Protein AF-A0A7C3TQU2-F1 (afdb_monomer_lite)

Foldseek 3Di:
DDDDVVVVVVVVVLVVLVVVLVVLVVVLVVLLVCLVVCLVVLVVVQDADVPPRARPSLVVLVVSLVVSVVSLVVSLVSVVVVLVVVLVVCCVVCVPDDPVVSVVVSVLVVLVSVLVSLVSNLSSVLSNLCSDPPRNVVSNVVSVVVNVVVVVVSVVVVVVVVVVVVVVVVVVVVVVVVVVVVD

Radius of gyration: 23.65 Å; chains: 1; bounding box: 69×32×68 Å

Secondary structure (DSSP, 8-state):
---SHHHHHHHHHHHHHHHHHHHHHHHHHHHHHHHHHHHHHHHHT--EETTTTEEHHHHHHHHHHHHHHHHHHHHHHHHHHHHHHHHHHHHHHTTT--HHHHHHHHHHHHHHHHHHHHHHHHHHHHHHHHTSTTHHHHHHHHHHHHHHHHHHHHHHHHHHHHHHHHHHHHHHHHHHHHHHH--

Structure (mmCIF, N/CA/C/O backbone):
data_AF-A0A7C3TQU2-F1
#
_entry.id   AF-A0A7C3TQU2-F1
#
loop_
_atom_site.group_PDB
_atom_site.id
_atom_site.type_symbol
_atom_site.label_atom_id
_atom_site.label_alt_id
_atom_site.label_comp_id
_atom_site.label_asym_id
_atom_site.label_entity_id
_atom_site.label_seq_id
_atom_site.pdbx_PDB_ins_code
_atom_site.Cartn_x
_atom_site.Cartn_y
_atom_site.Cartn_z
_atom_site.occupancy
_atom_site.B_iso_or_equiv
_atom_site.auth_seq_id
_atom_site.auth_comp_id
_atom_site.auth_asym_id
_atom_site.auth_atom_id
_atom_site.pdbx_PDB_model_num
ATOM 1 N N . MET A 1 1 ? 3.235 17.385 42.463 1.00 46.16 1 MET A N 1
ATOM 2 C CA . MET A 1 1 ? 2.802 17.946 41.165 1.00 46.16 1 MET A CA 1
ATOM 3 C C . MET A 1 1 ? 3.899 17.758 40.115 1.00 46.16 1 MET A C 1
ATOM 5 O O . MET A 1 1 ? 4.810 18.573 40.067 1.00 46.16 1 MET A O 1
ATOM 9 N N . PRO A 1 2 ? 3.852 16.683 39.309 1.00 46.00 2 PRO A N 1
ATOM 10 C CA . PRO A 1 2 ? 4.492 16.693 37.991 1.00 46.00 2 PRO A CA 1
ATOM 11 C C . PRO A 1 2 ? 3.591 15.996 36.950 1.00 46.00 2 PRO A C 1
ATOM 13 O O . PRO A 1 2 ? 3.518 14.774 36.935 1.00 46.00 2 PRO A O 1
ATOM 16 N N . SER A 1 3 ? 2.851 16.725 36.103 1.00 53.72 3 SER A N 1
ATOM 17 C CA . SER A 1 3 ? 2.069 16.047 35.040 1.00 53.72 3 SER A CA 1
ATOM 18 C C . SER A 1 3 ? 1.698 16.883 33.806 1.00 53.72 3 SER A C 1
ATOM 20 O O . SER A 1 3 ? 0.810 16.481 33.064 1.00 53.72 3 SER A O 1
ATOM 22 N N . GLN A 1 4 ? 2.330 18.035 33.549 1.00 53.38 4 GLN A N 1
ATOM 23 C CA . GLN A 1 4 ? 2.078 18.786 32.298 1.00 53.38 4 GLN A CA 1
ATOM 24 C C . GLN A 1 4 ? 3.231 18.728 31.283 1.00 53.38 4 GLN A C 1
ATOM 26 O O . GLN A 1 4 ? 3.002 18.930 30.090 1.00 53.38 4 GLN A O 1
ATOM 31 N N . GLY A 1 5 ? 4.460 18.435 31.723 1.00 53.12 5 GLY A N 1
ATOM 32 C CA . GLY A 1 5 ? 5.635 18.371 30.842 1.00 53.12 5 GLY A CA 1
ATOM 33 C C . GLY A 1 5 ? 5.699 17.098 29.990 1.00 53.12 5 GLY A C 1
ATOM 34 O O . GLY A 1 5 ? 5.965 17.173 28.791 1.00 53.12 5 GLY A O 1
ATOM 35 N N . ASP A 1 6 ? 5.388 15.941 30.582 1.00 58.19 6 ASP A N 1
ATOM 36 C CA . ASP A 1 6 ? 5.505 14.641 29.905 1.00 58.19 6 ASP A CA 1
ATOM 37 C C . ASP A 1 6 ? 4.431 14.406 28.829 1.00 58.19 6 ASP A C 1
ATOM 39 O O . ASP A 1 6 ? 4.728 13.829 27.780 1.00 58.19 6 ASP A O 1
ATOM 43 N N . ASP A 1 7 ? 3.211 14.925 29.013 1.00 58.47 7 ASP A N 1
ATOM 44 C CA . ASP A 1 7 ? 2.122 14.776 28.032 1.00 58.47 7 ASP A CA 1
ATOM 45 C C . ASP A 1 7 ? 2.307 15.648 26.779 1.00 58.47 7 ASP A C 1
ATOM 47 O O . ASP A 1 7 ? 1.983 15.246 25.653 1.00 58.47 7 ASP A O 1
ATOM 51 N N . LYS A 1 8 ? 2.905 16.837 26.921 1.00 59.34 8 LYS A N 1
ATOM 52 C CA . LYS A 1 8 ? 3.280 17.656 25.756 1.00 59.34 8 LYS A CA 1
ATOM 53 C C . LYS A 1 8 ? 4.426 17.019 24.969 1.00 59.34 8 LYS A C 1
ATOM 55 O O . LYS A 1 8 ? 4.420 17.045 23.739 1.00 59.34 8 LYS A O 1
ATOM 60 N N . LEU A 1 9 ? 5.387 16.397 25.654 1.00 61.38 9 LEU A N 1
ATOM 61 C CA . LEU A 1 9 ? 6.515 15.730 25.006 1.00 61.38 9 LEU A CA 1
ATOM 62 C C . LEU A 1 9 ? 6.088 14.436 24.286 1.00 61.38 9 LEU A C 1
ATOM 64 O O . LEU A 1 9 ? 6.595 14.134 23.202 1.00 61.38 9 LEU A O 1
ATOM 68 N N . SER A 1 10 ? 5.139 13.684 24.853 1.00 62.59 10 SER A N 1
ATOM 69 C CA . SER A 1 10 ? 4.591 12.461 24.251 1.00 62.59 10 SER A CA 1
ATOM 70 C C . SER A 1 10 ? 3.759 12.764 22.996 1.00 62.59 10 SER A C 1
ATOM 72 O O . SER A 1 10 ? 3.958 12.126 21.959 1.00 62.59 10 SER A O 1
ATOM 74 N N . SER A 1 11 ? 2.909 13.794 23.042 1.00 68.12 11 SER A N 1
ATOM 75 C CA . SER A 1 11 ? 2.091 14.236 21.906 1.00 68.12 11 SER A CA 1
ATOM 76 C C . SER A 1 11 ? 2.919 14.852 20.771 1.00 68.12 11 SER A C 1
ATOM 78 O O . SER A 1 11 ? 2.628 14.592 19.602 1.00 68.12 11 SER A O 1
ATOM 80 N N . LEU A 1 12 ? 4.002 15.581 21.073 1.00 70.88 12 LEU A N 1
ATOM 81 C CA . LEU A 1 12 ? 4.965 16.063 20.069 1.00 70.88 12 LEU A CA 1
ATOM 82 C C . LEU A 1 12 ? 5.697 14.911 19.370 1.00 70.88 12 LEU A C 1
ATOM 84 O O . LEU A 1 12 ? 5.781 14.891 18.141 1.00 70.88 12 LEU A O 1
ATOM 88 N N . LYS A 1 13 ? 6.181 13.918 20.129 1.00 72.38 13 LYS A N 1
ATOM 89 C CA . LYS A 1 13 ? 6.806 12.707 19.566 1.00 72.38 13 LYS A CA 1
ATOM 90 C C . LYS A 1 13 ? 5.829 11.930 18.681 1.00 72.38 13 LYS A C 1
ATOM 92 O O . LYS A 1 13 ? 6.227 11.438 17.625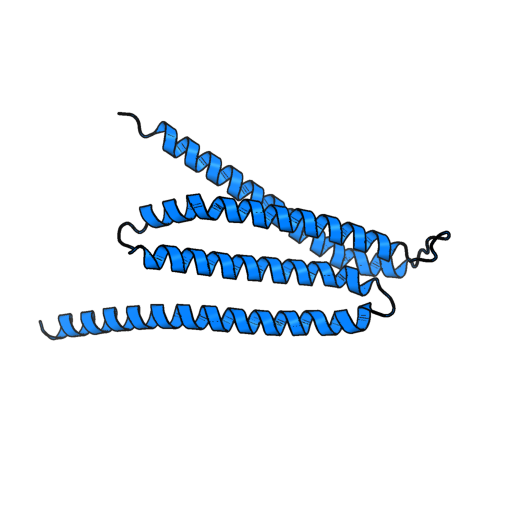 1.00 72.38 13 LYS A O 1
ATOM 97 N N . LEU A 1 14 ? 4.559 11.851 19.085 1.00 70.69 14 LEU A N 1
ATOM 98 C CA . LEU A 1 14 ? 3.503 11.205 18.309 1.00 70.69 14 LEU A CA 1
ATOM 99 C C . LEU A 1 14 ? 3.228 11.959 17.001 1.00 70.69 14 LEU A C 1
ATOM 101 O O . LEU A 1 14 ? 3.258 11.349 15.936 1.00 70.69 14 LEU A O 1
ATOM 105 N N . ARG A 1 15 ? 3.037 13.285 17.065 1.00 74.69 15 ARG A N 1
ATOM 106 C CA . ARG A 1 15 ? 2.818 14.138 15.885 1.00 74.69 15 ARG A CA 1
ATOM 107 C C . ARG A 1 15 ? 3.968 14.036 14.896 1.00 74.69 15 ARG A C 1
ATOM 109 O O . ARG A 1 15 ? 3.727 13.752 13.732 1.00 74.69 15 ARG A O 1
ATOM 116 N N . LEU A 1 16 ? 5.211 14.173 15.356 1.00 78.06 16 LEU A N 1
ATOM 117 C CA . LEU A 1 16 ? 6.390 14.052 14.493 1.00 78.06 16 LEU A CA 1
ATOM 118 C C . LEU A 1 16 ? 6.475 12.678 13.818 1.00 78.06 16 LEU A C 1
ATOM 120 O O . LEU A 1 16 ? 6.883 12.585 12.660 1.00 78.06 16 LEU A O 1
ATOM 124 N N . ARG A 1 17 ? 6.078 11.607 14.516 1.00 75.94 17 ARG A N 1
ATOM 125 C CA . ARG A 1 17 ? 6.059 10.253 13.954 1.00 75.94 17 ARG A CA 1
ATOM 126 C C . ARG A 1 17 ? 4.937 10.084 12.924 1.00 75.94 17 ARG A C 1
ATOM 128 O O . ARG A 1 17 ? 5.210 9.554 11.852 1.00 75.94 17 ARG A O 1
ATOM 135 N N . ILE A 1 18 ? 3.732 10.586 13.200 1.00 75.56 18 ILE A N 1
ATOM 136 C CA . ILE A 1 18 ? 2.603 10.579 12.252 1.00 75.56 18 ILE A CA 1
ATOM 137 C C . ILE A 1 18 ? 2.950 11.392 11.004 1.00 75.56 18 ILE A C 1
ATOM 139 O O . ILE A 1 18 ? 2.837 10.876 9.897 1.00 75.56 18 ILE A O 1
ATOM 143 N N . THR A 1 19 ? 3.444 12.623 11.162 1.00 79.06 19 THR A N 1
ATOM 144 C CA . THR A 1 19 ? 3.858 13.475 10.039 1.00 79.06 19 THR A CA 1
ATOM 145 C C . THR A 1 19 ? 4.936 12.794 9.204 1.00 79.06 19 THR A C 1
ATOM 147 O O . THR A 1 19 ? 4.836 12.776 7.984 1.00 79.06 19 THR A O 1
ATOM 150 N N . ARG A 1 20 ? 5.929 12.157 9.838 1.00 82.62 20 ARG A N 1
ATOM 151 C CA . ARG A 1 20 ? 6.974 11.410 9.125 1.00 82.62 20 ARG A CA 1
ATOM 152 C C . ARG A 1 20 ? 6.409 10.254 8.298 1.00 82.62 20 ARG A C 1
ATOM 154 O O . ARG A 1 20 ? 6.873 10.045 7.181 1.00 82.62 20 ARG A O 1
ATOM 161 N N . ILE A 1 21 ? 5.447 9.502 8.832 1.00 81.56 21 ILE A N 1
ATOM 162 C CA . ILE A 1 21 ? 4.782 8.417 8.094 1.00 81.56 21 ILE A CA 1
ATOM 163 C C . ILE A 1 21 ? 3.975 8.991 6.934 1.00 81.56 21 ILE A C 1
ATOM 165 O O . ILE A 1 21 ? 4.110 8.505 5.816 1.00 81.56 21 ILE A O 1
ATOM 169 N N . LEU A 1 22 ? 3.217 10.062 7.174 1.00 82.00 22 LEU A N 1
ATOM 170 C CA . LEU A 1 22 ? 2.414 10.728 6.153 1.00 82.00 22 LEU A CA 1
ATOM 171 C C . LEU A 1 22 ? 3.286 11.231 4.995 1.00 82.00 22 LEU A C 1
ATOM 173 O O . LEU A 1 22 ? 2.978 10.968 3.839 1.00 82.00 22 LEU A O 1
ATOM 177 N N . SER A 1 23 ? 4.415 11.883 5.294 1.00 82.31 23 SER A N 1
ATOM 178 C CA . SER A 1 23 ? 5.369 12.337 4.277 1.00 82.31 23 SER A CA 1
ATOM 179 C C . SER A 1 23 ? 5.944 11.172 3.473 1.00 82.31 23 SER A C 1
ATOM 181 O O . SER A 1 23 ? 6.038 11.266 2.254 1.00 82.31 23 SER A O 1
ATOM 183 N N . LYS A 1 24 ? 6.302 10.056 4.123 1.00 85.06 24 LYS A N 1
ATOM 184 C CA . LYS A 1 24 ? 6.792 8.857 3.422 1.00 85.06 24 LYS A CA 1
ATOM 185 C C . LYS A 1 24 ? 5.723 8.240 2.528 1.00 85.06 24 LYS A C 1
ATOM 187 O O . LYS A 1 24 ? 6.040 7.820 1.422 1.00 85.06 24 LYS A O 1
ATOM 192 N N . LEU A 1 25 ? 4.477 8.205 2.994 1.00 83.75 25 LEU A N 1
ATOM 193 C CA . LEU A 1 25 ? 3.342 7.690 2.235 1.00 83.75 25 LEU A CA 1
ATOM 194 C C . LEU A 1 25 ? 3.060 8.581 1.020 1.00 83.75 25 LEU A C 1
ATOM 196 O O . LEU A 1 25 ? 2.894 8.071 -0.081 1.00 83.75 25 LEU A O 1
ATOM 200 N N . LEU A 1 26 ? 3.125 9.903 1.188 1.00 87.31 26 LEU A N 1
ATOM 201 C CA . LEU A 1 26 ? 2.996 10.860 0.091 1.00 87.31 26 LEU A CA 1
ATOM 202 C C . LEU A 1 26 ? 4.112 10.679 -0.946 1.00 87.31 26 LEU A C 1
ATOM 204 O O . LEU A 1 26 ? 3.820 10.593 -2.134 1.00 87.31 26 LEU A O 1
ATOM 208 N N . ILE A 1 27 ? 5.370 10.545 -0.510 1.00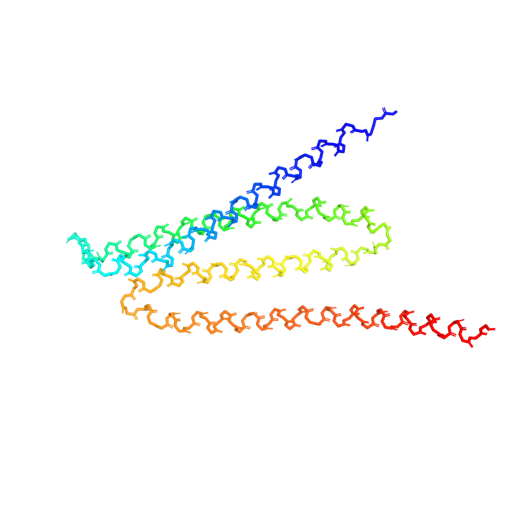 88.19 27 ILE A N 1
ATOM 209 C CA . ILE A 1 27 ? 6.505 10.257 -1.404 1.00 88.19 27 ILE A CA 1
ATOM 210 C C . ILE A 1 27 ? 6.285 8.940 -2.152 1.00 88.19 27 ILE A C 1
ATOM 212 O O . ILE A 1 27 ? 6.526 8.876 -3.353 1.00 88.19 27 ILE A O 1
ATOM 216 N N . LEU A 1 28 ? 5.812 7.900 -1.464 1.00 88.69 28 LEU A N 1
ATOM 217 C CA . LEU A 1 28 ? 5.552 6.597 -2.066 1.00 88.69 28 LEU A CA 1
ATOM 218 C C . LEU A 1 28 ? 4.461 6.672 -3.142 1.00 88.69 28 LEU A C 1
ATOM 220 O O . LEU A 1 28 ? 4.658 6.169 -4.245 1.00 88.69 28 LEU A O 1
ATOM 224 N N . VAL A 1 29 ? 3.343 7.338 -2.847 1.00 85.44 29 VAL A N 1
ATOM 225 C CA . VAL A 1 29 ? 2.249 7.540 -3.807 1.00 85.44 29 VAL A CA 1
ATOM 226 C C . VAL A 1 29 ? 2.724 8.359 -5.005 1.00 85.44 29 VAL A C 1
ATOM 228 O O . VAL A 1 29 ? 2.475 7.970 -6.142 1.00 85.44 29 VAL A O 1
ATOM 231 N N . MET A 1 30 ? 3.457 9.451 -4.770 1.00 87.25 30 MET A N 1
ATOM 232 C CA . MET A 1 30 ? 4.036 10.265 -5.843 1.00 87.25 30 MET A CA 1
ATOM 233 C C . MET A 1 30 ? 4.996 9.454 -6.717 1.00 87.25 30 MET A C 1
ATOM 235 O O . MET A 1 30 ? 4.934 9.551 -7.937 1.00 87.25 30 MET A O 1
ATOM 239 N N . LEU A 1 31 ? 5.849 8.623 -6.115 1.00 87.81 31 LEU A N 1
ATOM 240 C CA . LEU A 1 31 ? 6.792 7.776 -6.845 1.00 87.81 31 LEU A CA 1
ATOM 241 C C . LEU A 1 31 ? 6.070 6.751 -7.729 1.00 87.81 31 LEU A C 1
ATOM 243 O O . LEU A 1 31 ? 6.450 6.571 -8.883 1.00 87.81 31 LEU A O 1
ATOM 247 N N . ILE A 1 32 ? 5.019 6.110 -7.211 1.00 84.75 32 ILE A N 1
ATOM 248 C CA . ILE A 1 32 ? 4.210 5.152 -7.977 1.00 84.75 32 ILE A CA 1
ATOM 249 C C . ILE A 1 32 ?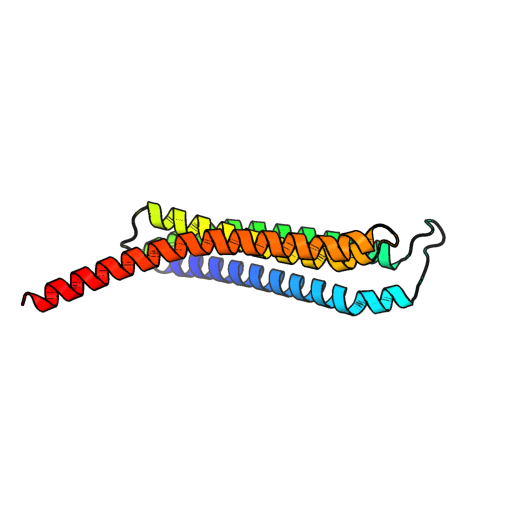 3.480 5.859 -9.123 1.00 84.75 32 ILE A C 1
ATOM 251 O O . ILE A 1 32 ? 3.500 5.362 -10.246 1.00 84.75 32 ILE A O 1
ATOM 255 N N . LEU A 1 33 ? 2.888 7.032 -8.872 1.00 84.50 33 LEU A N 1
ATOM 256 C CA . LEU A 1 33 ? 2.223 7.828 -9.907 1.00 84.50 33 LEU A CA 1
ATOM 257 C C . LEU A 1 33 ? 3.197 8.266 -11.002 1.00 84.50 33 LEU A C 1
ATOM 259 O O . LEU A 1 33 ? 2.891 8.116 -12.182 1.00 84.50 33 LEU A O 1
ATOM 263 N N . LEU A 1 34 ? 4.383 8.754 -10.630 1.00 86.00 34 LEU A N 1
ATOM 264 C CA . LEU A 1 34 ? 5.432 9.092 -11.591 1.00 86.00 34 LEU A CA 1
ATOM 265 C C . LEU A 1 34 ? 5.860 7.865 -12.389 1.00 86.00 34 LEU A C 1
ATOM 267 O O . LEU A 1 34 ? 5.972 7.955 -13.605 1.00 86.00 34 LEU A O 1
ATOM 271 N N . GLY A 1 35 ? 6.044 6.717 -11.734 1.00 82.00 35 GLY A N 1
ATOM 272 C CA . GLY A 1 35 ? 6.329 5.457 -12.412 1.00 82.00 35 GLY A CA 1
ATOM 273 C C . GLY A 1 35 ? 5.252 5.121 -13.441 1.00 82.00 35 GLY A C 1
ATOM 274 O O . GLY A 1 35 ? 5.567 4.892 -14.600 1.00 82.00 35 GLY A O 1
ATOM 275 N N . TYR A 1 36 ? 3.981 5.176 -13.056 1.00 83.50 36 TYR A N 1
ATOM 276 C CA . TYR A 1 36 ? 2.864 4.865 -13.945 1.00 83.50 36 TYR A CA 1
ATOM 277 C C . TYR A 1 36 ? 2.754 5.827 -15.138 1.00 83.50 36 TYR A C 1
ATOM 279 O O . TYR A 1 36 ? 2.509 5.392 -16.259 1.00 83.50 36 TYR A O 1
ATOM 287 N N . ILE A 1 37 ? 2.963 7.127 -14.914 1.00 83.94 37 ILE A N 1
ATOM 288 C CA . ILE A 1 37 ? 2.856 8.152 -15.960 1.00 83.94 37 ILE A CA 1
ATOM 289 C C . ILE A 1 37 ? 4.071 8.129 -16.887 1.00 83.94 37 ILE A C 1
ATOM 291 O O . ILE A 1 37 ? 3.909 8.263 -18.094 1.00 83.94 37 ILE A O 1
ATOM 295 N N . LEU A 1 38 ? 5.284 7.984 -16.348 1.00 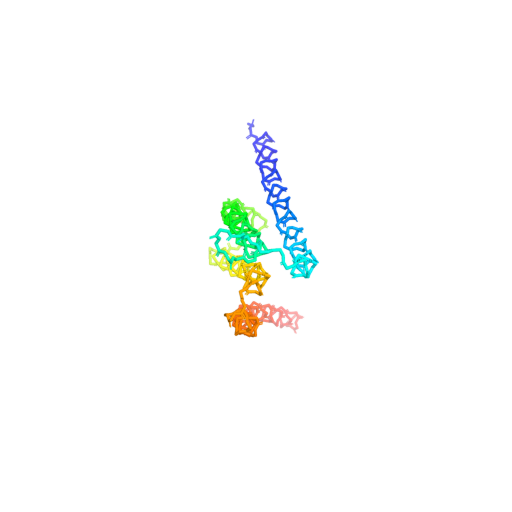82.62 38 LEU A N 1
ATOM 296 C CA . LEU A 1 38 ? 6.521 8.090 -17.122 1.00 82.62 38 LEU A CA 1
ATOM 297 C C . LEU A 1 38 ? 6.867 6.797 -17.868 1.00 82.62 38 LEU A C 1
ATOM 299 O O . LEU A 1 38 ? 7.469 6.857 -18.940 1.00 82.62 38 LEU A O 1
ATOM 303 N N . MET A 1 39 ? 6.497 5.633 -17.327 1.00 77.44 39 MET A N 1
ATOM 304 C CA . MET A 1 39 ? 6.879 4.332 -17.886 1.00 77.44 39 MET A CA 1
ATOM 305 C C . MET A 1 39 ? 6.473 4.148 -19.360 1.00 77.44 39 MET A C 1
ATOM 307 O O . MET A 1 39 ? 7.337 3.745 -20.142 1.00 77.44 39 MET A O 1
ATOM 311 N N . PRO A 1 40 ? 5.244 4.497 -19.797 1.00 80.00 40 PRO A N 1
ATOM 312 C CA . PRO A 1 40 ? 4.855 4.389 -21.203 1.00 80.00 40 PRO A CA 1
ATOM 313 C C . PRO A 1 40 ? 5.748 5.212 -22.142 1.00 80.00 40 PRO A C 1
ATOM 315 O O . PRO A 1 40 ? 6.064 4.759 -23.239 1.00 80.00 40 PRO A O 1
ATOM 318 N N . TYR A 1 41 ? 6.212 6.389 -21.710 1.00 82.81 41 TYR A N 1
ATOM 319 C CA . TYR A 1 41 ? 7.121 7.223 -22.504 1.00 82.81 41 TYR A CA 1
ATOM 320 C C . TYR A 1 41 ? 8.517 6.602 -22.602 1.00 82.81 41 TYR A C 1
ATOM 322 O O . TYR A 1 41 ? 9.125 6.612 -23.669 1.00 82.81 41 TYR A O 1
ATOM 330 N N . PHE A 1 42 ? 9.018 5.996 -21.521 1.00 77.94 42 PHE A N 1
ATOM 331 C CA . PHE A 1 42 ? 10.298 5.282 -21.550 1.00 77.94 42 PHE A CA 1
ATOM 332 C C . PHE A 1 42 ? 10.253 4.010 -22.402 1.00 77.94 42 PHE A C 1
ATOM 334 O O . PHE A 1 42 ? 11.245 3.681 -23.053 1.00 77.94 42 PHE A O 1
ATOM 341 N N . GLN A 1 43 ? 9.115 3.312 -22.437 1.00 75.88 43 GLN A N 1
ATOM 342 C CA . GLN A 1 43 ? 8.921 2.143 -23.300 1.00 75.88 43 GLN A CA 1
ATOM 343 C C . GLN A 1 43 ? 8.990 2.514 -24.790 1.00 75.88 43 GLN A C 1
ATOM 345 O O . GLN A 1 43 ? 9.549 1.755 -25.578 1.00 75.88 43 GLN A O 1
ATOM 350 N N . GLN A 1 44 ? 8.503 3.700 -25.172 1.00 79.00 44 GLN A N 1
ATOM 351 C CA . GLN A 1 44 ? 8.539 4.178 -26.562 1.00 79.00 44 GLN A CA 1
ATOM 352 C C . GLN A 1 44 ? 9.952 4.491 -27.067 1.00 79.00 44 GLN A C 1
ATOM 354 O O . GLN A 1 44 ? 10.214 4.356 -28.259 1.00 79.00 44 GLN A O 1
ATOM 359 N N . LEU A 1 45 ? 10.874 4.882 -26.182 1.00 78.25 45 LEU A N 1
ATOM 360 C CA . LEU A 1 45 ? 12.246 5.217 -26.573 1.00 78.25 45 LEU A CA 1
ATOM 361 C C . LEU A 1 45 ? 13.048 3.989 -27.038 1.00 78.25 45 LEU A C 1
ATOM 363 O O . LEU A 1 45 ? 14.050 4.159 -27.726 1.00 78.25 45 LEU A O 1
ATOM 367 N N . ASN A 1 46 ? 12.624 2.775 -26.656 1.00 74.25 46 ASN A N 1
ATOM 368 C CA . ASN A 1 46 ? 13.230 1.484 -27.016 1.00 74.25 46 ASN A CA 1
ATOM 369 C C . ASN A 1 46 ? 14.776 1.472 -26.981 1.00 74.25 46 ASN A C 1
ATOM 371 O O . ASN A 1 46 ? 15.441 0.866 -27.822 1.00 74.25 46 ASN A O 1
ATOM 375 N N . ILE A 1 47 ? 15.364 2.173 -26.007 1.00 80.75 47 ILE A N 1
ATOM 376 C CA . ILE A 1 47 ? 16.817 2.247 -25.851 1.00 80.75 47 ILE A CA 1
ATOM 377 C C . ILE A 1 47 ? 17.286 0.920 -25.263 1.00 80.75 47 ILE A C 1
ATOM 379 O O . ILE A 1 47 ? 16.988 0.590 -24.110 1.00 80.75 47 ILE A O 1
ATOM 383 N N . MET A 1 48 ? 18.025 0.160 -26.062 1.00 79.25 48 MET A N 1
ATOM 384 C CA . MET A 1 48 ? 18.622 -1.104 -25.649 1.00 79.25 48 MET A CA 1
ATOM 385 C C . MET A 1 48 ? 20.010 -0.868 -25.061 1.00 79.25 48 MET A C 1
ATOM 387 O O . MET A 1 48 ? 20.792 -0.073 -25.579 1.00 79.25 48 MET A O 1
ATOM 391 N N . ILE A 1 49 ? 20.332 -1.584 -23.986 1.00 77.56 49 ILE A N 1
ATOM 392 C CA . ILE A 1 49 ? 21.675 -1.573 -23.412 1.00 77.56 49 ILE A CA 1
ATOM 393 C C . ILE A 1 49 ? 22.535 -2.568 -24.205 1.00 77.56 49 ILE A C 1
ATOM 395 O O . ILE A 1 49 ? 22.263 -3.770 -24.132 1.00 77.56 49 ILE A O 1
ATOM 399 N N . PRO A 1 50 ? 23.589 -2.119 -24.916 1.00 73.81 50 PRO A N 1
ATOM 400 C CA . PRO A 1 50 ? 24.315 -2.959 -25.876 1.00 73.81 50 PRO A CA 1
ATOM 401 C C . PRO A 1 50 ? 24.975 -4.206 -25.269 1.00 73.81 50 PRO A C 1
ATOM 403 O O . PRO A 1 50 ? 25.139 -5.207 -25.953 1.00 73.81 50 PRO A O 1
ATOM 406 N N . ILE A 1 51 ? 25.352 -4.156 -23.986 1.00 76.31 51 ILE A N 1
ATOM 407 C CA . ILE A 1 51 ? 26.128 -5.215 -23.317 1.00 76.31 51 ILE A CA 1
ATOM 408 C C . ILE A 1 51 ? 25.246 -6.395 -22.880 1.00 76.31 51 ILE A C 1
ATOM 410 O O . ILE A 1 51 ? 25.663 -7.545 -22.947 1.00 76.31 51 ILE A O 1
ATOM 414 N N . ILE A 1 52 ? 24.031 -6.108 -22.413 1.00 77.31 52 ILE A N 1
ATOM 415 C CA . ILE A 1 52 ? 23.119 -7.083 -21.785 1.00 77.31 52 ILE A CA 1
ATOM 416 C C . ILE A 1 52 ? 21.866 -7.348 -22.626 1.00 77.31 52 ILE A C 1
ATOM 418 O O . ILE A 1 52 ? 21.019 -8.137 -22.219 1.00 77.31 52 ILE A O 1
ATOM 422 N N . ASN A 1 53 ? 21.749 -6.697 -23.791 1.00 7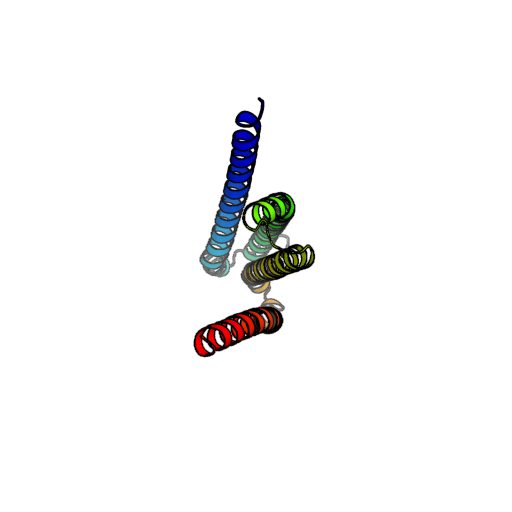7.94 53 ASN A N 1
ATOM 423 C CA . ASN A 1 53 ? 20.623 -6.817 -24.720 1.00 77.94 53 ASN A CA 1
ATOM 424 C C . ASN A 1 53 ? 19.250 -6.682 -24.030 1.00 77.94 53 ASN A C 1
ATOM 426 O O . ASN A 1 53 ? 18.286 -7.370 -24.362 1.00 77.94 53 ASN A O 1
ATOM 430 N N . MET A 1 54 ? 19.180 -5.809 -23.023 1.00 76.12 54 MET A N 1
ATOM 431 C CA . MET A 1 54 ? 17.981 -5.564 -22.229 1.00 76.12 54 MET A CA 1
ATOM 432 C C . MET A 1 54 ? 17.523 -4.115 -22.435 1.00 76.12 54 MET A C 1
ATOM 434 O O . MET A 1 54 ? 18.373 -3.215 -22.489 1.00 76.12 54 MET A O 1
ATOM 438 N N . PRO A 1 55 ? 16.207 -3.857 -22.534 1.00 82.19 55 PRO A N 1
ATOM 439 C CA . PRO A 1 55 ? 15.685 -2.498 -22.575 1.00 82.19 55 PRO A CA 1
ATOM 440 C C . PRO A 1 55 ? 16.071 -1.721 -21.309 1.00 82.19 55 PRO A C 1
ATOM 442 O O . PRO A 1 55 ? 15.902 -2.216 -20.192 1.00 82.19 55 PRO A O 1
ATOM 445 N N . LEU A 1 56 ? 16.531 -0.475 -21.460 1.00 81.69 56 LEU A N 1
ATOM 446 C CA . LEU A 1 56 ? 16.873 0.404 -20.331 1.00 81.69 56 LEU A CA 1
ATOM 447 C C . LEU A 1 56 ? 15.692 0.580 -19.360 1.00 81.69 56 LEU A C 1
ATOM 449 O O . LEU A 1 56 ? 15.867 0.674 -18.144 1.00 81.69 56 LEU A O 1
ATOM 453 N N . VAL A 1 57 ? 14.477 0.557 -19.908 1.00 82.25 57 VAL A N 1
ATOM 454 C CA . VAL A 1 57 ? 13.218 0.653 -19.167 1.00 82.25 57 VAL A CA 1
ATOM 455 C C . VAL A 1 57 ? 13.032 -0.490 -18.157 1.00 82.25 57 VAL A C 1
ATOM 457 O O . VAL A 1 57 ? 12.512 -0.266 -17.065 1.00 82.25 57 VAL A O 1
ATOM 460 N N . THR A 1 58 ? 13.542 -1.691 -18.448 1.00 81.12 58 THR A N 1
ATOM 461 C CA . THR A 1 58 ? 13.481 -2.838 -17.533 1.00 81.12 58 THR A CA 1
ATOM 462 C C . THR A 1 58 ? 14.353 -2.598 -16.297 1.00 81.12 58 THR A C 1
ATOM 464 O O . THR A 1 58 ? 13.866 -2.761 -15.179 1.00 81.12 58 THR A O 1
ATOM 467 N N . LEU A 1 59 ? 15.589 -2.105 -16.453 1.00 81.94 59 LEU A N 1
ATOM 468 C CA . LEU A 1 59 ? 16.450 -1.747 -15.312 1.00 81.94 59 LEU A CA 1
ATOM 469 C C . LEU A 1 59 ? 15.875 -0.604 -14.466 1.00 81.94 59 LEU A C 1
ATOM 471 O O . LEU A 1 59 ? 15.894 -0.670 -13.232 1.00 81.94 59 LEU A O 1
ATOM 475 N N . GLY A 1 60 ? 15.342 0.433 -15.121 1.00 82.69 60 GLY A N 1
ATOM 476 C CA . GLY A 1 60 ? 14.684 1.546 -14.435 1.00 82.69 60 GLY A CA 1
ATOM 477 C C . GLY A 1 60 ? 13.514 1.058 -13.580 1.00 82.69 60 GLY A C 1
ATOM 478 O O . GLY A 1 60 ? 13.395 1.423 -12.411 1.00 82.69 60 GLY A O 1
ATOM 479 N N . SER A 1 61 ? 12.714 0.141 -14.124 1.00 80.38 61 SER A N 1
ATOM 480 C CA . SER A 1 61 ? 11.582 -0.442 -13.410 1.00 80.38 61 SER A CA 1
ATOM 481 C C . SER A 1 61 ? 12.006 -1.255 -12.182 1.00 80.38 61 SER A C 1
ATOM 483 O O . SER A 1 61 ? 11.484 -1.027 -11.093 1.00 80.38 61 SER A O 1
ATOM 485 N N . VAL A 1 62 ? 13.021 -2.118 -12.300 1.00 83.44 62 VAL A N 1
ATOM 486 C CA . VAL A 1 62 ? 13.537 -2.910 -11.169 1.00 83.44 62 VAL A CA 1
ATOM 487 C C . VAL A 1 62 ? 14.059 -1.997 -10.057 1.00 83.44 62 VAL A C 1
ATOM 489 O O . VAL A 1 62 ? 13.821 -2.250 -8.876 1.00 83.44 62 VAL A O 1
ATOM 492 N N . THR A 1 63 ? 14.715 -0.895 -10.425 1.00 85.19 63 THR A N 1
ATOM 493 C CA . THR A 1 63 ? 15.210 0.096 -9.461 1.00 85.19 63 THR A CA 1
ATOM 494 C C . THR A 1 63 ? 14.058 0.779 -8.723 1.00 85.19 63 THR A C 1
ATOM 496 O O . THR A 1 63 ? 14.081 0.878 -7.496 1.00 85.19 63 THR A O 1
ATOM 499 N N . ILE A 1 64 ? 13.019 1.206 -9.450 1.00 85.31 64 ILE A N 1
ATOM 500 C CA . ILE A 1 64 ? 11.811 1.796 -8.855 1.00 85.31 64 ILE A CA 1
ATOM 501 C C . ILE A 1 64 ? 11.137 0.792 -7.912 1.00 85.31 64 ILE A C 1
ATOM 503 O O . ILE A 1 64 ? 10.796 1.164 -6.790 1.00 85.31 64 ILE A O 1
ATOM 507 N N . LEU A 1 65 ? 11.013 -0.479 -8.314 1.00 85.62 65 LEU A N 1
ATOM 508 C CA . LEU A 1 65 ? 10.458 -1.542 -7.470 1.00 85.62 65 LEU A CA 1
ATOM 509 C C . LEU A 1 65 ? 11.234 -1.675 -6.154 1.00 85.62 65 LEU A C 1
ATOM 511 O O . LEU A 1 65 ? 10.628 -1.735 -5.085 1.00 85.62 65 LEU A O 1
ATOM 515 N N . ALA A 1 66 ? 12.568 -1.696 -6.220 1.00 87.00 66 ALA A N 1
ATOM 516 C CA . ALA A 1 66 ? 13.417 -1.816 -5.040 1.00 87.00 66 ALA A CA 1
ATOM 517 C C . ALA A 1 66 ? 13.221 -0.630 -4.080 1.00 87.00 66 ALA A C 1
ATOM 519 O O . ALA A 1 66 ? 13.040 -0.828 -2.877 1.00 87.00 66 ALA A O 1
ATOM 520 N N . VAL A 1 67 ? 13.187 0.601 -4.604 1.00 88.19 67 VAL A N 1
ATOM 521 C CA . VAL A 1 67 ? 12.944 1.810 -3.796 1.00 88.19 67 VAL A CA 1
ATOM 522 C C . VAL A 1 67 ? 11.551 1.785 -3.168 1.00 88.19 67 VAL A C 1
ATOM 524 O O . VAL A 1 67 ? 11.419 2.055 -1.972 1.00 88.19 67 VAL A O 1
ATOM 527 N N . VAL A 1 68 ? 10.521 1.422 -3.937 1.00 86.88 68 VAL A N 1
ATOM 528 C CA . VAL A 1 68 ? 9.150 1.274 -3.431 1.00 86.88 68 VAL A CA 1
ATOM 529 C C . VAL A 1 68 ? 9.105 0.232 -2.317 1.00 86.88 68 VAL A C 1
ATOM 531 O O . VAL A 1 68 ? 8.587 0.534 -1.245 1.00 86.88 68 VAL A O 1
ATOM 534 N N . GLY A 1 69 ? 9.698 -0.947 -2.512 1.00 85.06 69 GLY A N 1
ATOM 535 C CA . GLY A 1 69 ? 9.736 -2.006 -1.502 1.00 85.06 69 GLY A CA 1
ATOM 536 C C . GLY A 1 69 ? 10.384 -1.551 -0.191 1.00 85.06 69 GLY A C 1
ATOM 537 O O . GLY A 1 69 ? 9.827 -1.769 0.886 1.00 85.06 69 GLY A O 1
ATOM 538 N N . ILE A 1 70 ? 11.511 -0.836 -0.270 1.00 88.31 70 ILE A N 1
ATOM 539 C CA . ILE A 1 70 ? 12.191 -0.272 0.906 1.00 88.31 70 ILE A CA 1
ATOM 540 C C . ILE A 1 70 ? 11.307 0.765 1.615 1.00 88.31 70 ILE A C 1
ATOM 542 O O . ILE A 1 70 ? 11.191 0.746 2.844 1.00 88.31 70 ILE A O 1
ATOM 546 N N . LEU A 1 71 ? 10.682 1.681 0.868 1.00 84.81 71 LEU A N 1
ATOM 547 C CA . LEU A 1 71 ? 9.796 2.702 1.436 1.00 84.81 71 LEU A CA 1
ATOM 548 C C . LEU A 1 71 ? 8.571 2.076 2.107 1.00 84.81 71 LEU A C 1
ATOM 550 O O . LEU A 1 71 ? 8.210 2.478 3.213 1.00 84.81 71 LEU A O 1
ATOM 554 N N . LEU A 1 72 ? 7.977 1.074 1.468 1.00 84.50 72 LEU A N 1
ATOM 555 C CA . LEU A 1 72 ? 6.801 0.358 1.944 1.00 84.50 72 LEU A CA 1
ATOM 556 C C . LEU A 1 72 ? 7.115 -0.403 3.237 1.00 84.50 72 LEU A C 1
ATOM 558 O O . LEU A 1 72 ? 6.423 -0.207 4.237 1.00 84.50 72 LEU A O 1
ATOM 562 N N . TYR A 1 73 ? 8.223 -1.152 3.272 1.00 85.62 73 TYR A N 1
ATOM 563 C CA . TYR A 1 73 ? 8.724 -1.787 4.496 1.00 85.62 73 TYR A CA 1
ATOM 564 C C . TYR A 1 73 ? 8.912 -0.766 5.626 1.00 85.62 73 TYR A C 1
ATOM 566 O O . TYR A 1 73 ? 8.501 -0.995 6.764 1.00 85.62 73 TYR A O 1
ATOM 574 N N . ARG A 1 74 ? 9.484 0.403 5.316 1.00 84.56 74 ARG A N 1
ATOM 575 C CA . ARG A 1 74 ? 9.736 1.448 6.314 1.00 84.56 74 ARG A CA 1
ATOM 576 C C . ARG A 1 74 ? 8.448 2.080 6.850 1.00 84.56 74 ARG A C 1
ATOM 578 O O . ARG A 1 74 ? 8.387 2.380 8.039 1.00 84.56 74 ARG A O 1
ATOM 585 N N . ILE A 1 75 ? 7.440 2.288 6.003 1.00 82.25 75 ILE A N 1
ATOM 586 C CA . ILE A 1 75 ? 6.118 2.797 6.407 1.00 82.25 75 ILE A CA 1
ATOM 587 C C . ILE A 1 75 ? 5.403 1.774 7.284 1.00 82.25 75 ILE A C 1
ATOM 589 O O . ILE A 1 75 ? 4.875 2.139 8.334 1.00 82.25 75 ILE A O 1
ATOM 593 N N . LEU A 1 76 ? 5.428 0.500 6.890 1.00 79.12 76 LEU A N 1
ATOM 594 C CA . LEU A 1 76 ? 4.861 -0.591 7.675 1.00 79.12 76 LEU A CA 1
ATOM 595 C C . LEU A 1 76 ? 5.503 -0.666 9.059 1.00 79.12 76 LEU A C 1
ATOM 597 O O . LEU A 1 76 ? 4.794 -0.612 10.061 1.00 79.12 76 LEU A O 1
ATOM 601 N N . ALA A 1 77 ? 6.835 -0.700 9.124 1.00 78.50 77 ALA A N 1
ATOM 602 C CA . ALA A 1 77 ? 7.574 -0.739 10.381 1.00 78.50 77 ALA A CA 1
ATOM 603 C C . ALA A 1 77 ? 7.263 0.474 11.277 1.00 78.50 77 ALA A C 1
ATOM 605 O O . ALA A 1 77 ? 6.983 0.315 12.465 1.00 78.50 77 ALA A O 1
ATOM 606 N N . ASP A 1 78 ? 7.244 1.688 10.719 1.00 78.81 78 ASP A N 1
ATOM 607 C CA . ASP A 1 78 ? 6.918 2.894 11.487 1.00 78.81 78 ASP A CA 1
ATOM 608 C C . ASP A 1 78 ? 5.464 2.887 11.998 1.00 78.81 78 ASP A C 1
ATOM 610 O O . ASP A 1 78 ? 5.199 3.356 13.111 1.00 78.81 78 ASP A O 1
ATOM 614 N N . THR A 1 79 ? 4.526 2.334 11.223 1.00 75.81 79 THR A N 1
ATOM 615 C CA . THR A 1 79 ? 3.104 2.259 11.596 1.00 75.81 79 THR A CA 1
ATOM 616 C C . THR A 1 79 ? 2.843 1.172 12.639 1.00 75.81 79 THR A C 1
ATOM 618 O O . THR A 1 79 ? 2.110 1.400 13.602 1.00 75.81 79 THR A O 1
ATOM 621 N N . LEU A 1 80 ? 3.535 0.035 12.538 1.00 74.31 80 LEU A N 1
ATOM 622 C CA . LEU A 1 80 ? 3.572 -1.009 13.568 1.00 74.31 80 LEU A CA 1
ATOM 623 C C . LEU A 1 80 ? 4.027 -0.448 14.920 1.00 74.31 80 LEU A C 1
ATOM 625 O O . LEU A 1 80 ? 3.428 -0.717 15.960 1.00 74.31 80 LEU A O 1
ATOM 629 N N . LEU A 1 81 ? 5.033 0.426 14.914 1.00 72.81 81 LEU A N 1
ATOM 630 C CA . LEU A 1 81 ? 5.509 1.093 16.127 1.00 72.81 81 LEU A CA 1
ATOM 631 C C . LEU A 1 81 ? 4.523 2.137 16.685 1.00 72.81 81 LEU A C 1
ATOM 633 O O . LEU A 1 81 ? 4.666 2.544 17.844 1.00 72.81 81 LEU A O 1
ATOM 637 N N . LEU A 1 82 ? 3.542 2.594 15.899 1.00 70.44 82 LEU A N 1
ATOM 638 C CA . LEU A 1 82 ? 2.466 3.484 16.353 1.00 70.44 82 LEU A CA 1
ATOM 639 C C . LEU A 1 82 ? 1.281 2.746 16.987 1.00 70.44 82 LEU A C 1
ATOM 641 O O . LEU A 1 82 ? 0.566 3.352 17.786 1.00 70.44 82 LEU A O 1
ATOM 645 N N . LEU A 1 83 ? 1.101 1.449 16.732 1.00 68.31 83 LEU A N 1
ATOM 646 C CA . LEU A 1 83 ? 0.014 0.666 17.336 1.00 68.31 83 LEU A CA 1
ATOM 647 C C . LEU A 1 83 ? 0.061 0.673 18.871 1.00 68.31 83 LEU A C 1
ATOM 649 O O . LEU A 1 83 ? -0.976 0.735 19.532 1.00 68.31 83 LEU A O 1
ATOM 653 N N . ASN A 1 84 ? 1.259 0.661 19.459 1.00 68.75 84 ASN A N 1
ATOM 654 C CA . ASN A 1 84 ? 1.424 0.699 20.912 1.00 68.75 84 ASN A CA 1
ATOM 655 C C . ASN A 1 84 ? 0.900 2.004 21.541 1.00 68.75 84 ASN A C 1
ATOM 657 O O . ASN A 1 84 ? 0.014 1.917 22.397 1.00 68.75 84 ASN A O 1
ATOM 661 N N . PRO A 1 85 ? 1.369 3.204 21.148 1.00 65.38 85 PRO A N 1
ATOM 662 C CA . PRO A 1 85 ? 0.838 4.447 21.700 1.00 65.38 85 PRO A CA 1
ATOM 663 C C . PRO A 1 85 ? -0.629 4.705 21.322 1.00 65.38 85 PRO A C 1
ATOM 665 O O . PRO A 1 85 ? -1.370 5.202 22.167 1.00 65.38 85 PRO A O 1
ATOM 668 N N . ILE A 1 86 ? -1.089 4.305 20.129 1.00 65.75 86 ILE A N 1
ATOM 669 C CA . ILE A 1 86 ? -2.507 4.416 19.736 1.00 65.75 86 ILE A CA 1
ATOM 670 C C . ILE A 1 86 ? -3.392 3.569 20.655 1.00 65.75 86 ILE A C 1
ATOM 672 O O . ILE A 1 86 ? -4.385 4.061 21.182 1.00 65.75 86 ILE A O 1
ATOM 676 N N . SER A 1 87 ? -2.996 2.325 20.942 1.00 63.41 87 SER A N 1
ATOM 677 C CA . SER A 1 87 ? -3.761 1.461 21.851 1.00 63.41 87 SER A CA 1
ATOM 678 C C . SER A 1 87 ? -3.834 2.000 23.285 1.00 63.41 87 SER A C 1
ATOM 680 O O . SER A 1 87 ? -4.807 1.735 23.988 1.00 63.41 87 SER A O 1
ATOM 682 N N . LYS A 1 88 ? -2.836 2.781 23.725 1.00 63.56 88 LYS A N 1
ATOM 683 C CA . LYS A 1 88 ? -2.895 3.506 25.003 1.00 63.56 88 LYS A CA 1
ATOM 684 C C . LYS A 1 88 ? -3.857 4.694 24.927 1.00 63.56 88 LYS A C 1
ATOM 686 O O . LYS A 1 88 ? -4.672 4.843 25.827 1.00 63.56 88 LYS A O 1
ATOM 691 N N . ALA A 1 89 ? -3.806 5.489 23.857 1.00 60.47 89 ALA A N 1
ATOM 692 C CA . ALA A 1 89 ? -4.703 6.629 23.658 1.00 60.47 89 ALA A CA 1
ATOM 693 C C . ALA A 1 89 ? -6.179 6.204 23.579 1.00 60.47 89 ALA A C 1
ATOM 695 O O . ALA A 1 89 ? -7.025 6.802 24.238 1.00 60.47 89 ALA A O 1
ATOM 696 N N . ILE A 1 90 ? -6.477 5.120 22.857 1.00 58.75 90 ILE A N 1
ATOM 697 C CA . ILE A 1 90 ? -7.828 4.546 22.768 1.00 58.75 90 ILE A CA 1
ATOM 698 C C . ILE A 1 90 ? -8.327 4.118 24.150 1.00 58.75 90 ILE A C 1
ATOM 700 O O . ILE A 1 90 ? -9.464 4.405 24.496 1.00 58.75 90 ILE A O 1
ATOM 704 N N . ARG A 1 91 ? -7.469 3.511 24.979 1.00 59.69 91 ARG A N 1
ATOM 705 C CA . ARG A 1 91 ? -7.822 3.097 26.347 1.00 59.69 91 ARG A CA 1
ATOM 706 C C . ARG A 1 91 ? -8.128 4.282 27.274 1.00 59.69 91 ARG A C 1
ATOM 708 O O . ARG A 1 91 ? -8.921 4.147 28.197 1.00 59.69 91 ARG A O 1
ATOM 715 N N . VAL A 1 92 ? -7.493 5.432 27.033 1.00 60.72 92 VAL A N 1
ATOM 716 C CA . VAL A 1 92 ? -7.729 6.677 27.785 1.00 60.72 92 VAL A CA 1
ATOM 717 C C . VAL A 1 92 ? -9.028 7.353 27.341 1.00 60.72 92 VAL A C 1
ATOM 719 O O . VAL A 1 92 ? -9.801 7.783 28.192 1.00 60.72 92 VAL A O 1
ATOM 722 N N . ILE A 1 93 ? -9.285 7.420 26.030 1.00 56.19 93 ILE A N 1
ATOM 723 C CA . ILE A 1 93 ? -10.508 8.017 25.466 1.00 56.19 93 ILE A CA 1
ATOM 724 C C . ILE A 1 93 ? -11.729 7.149 25.801 1.00 56.19 93 ILE A C 1
ATOM 726 O O . ILE A 1 93 ? -12.748 7.653 26.263 1.00 56.19 93 ILE A O 1
ATOM 730 N N . PHE A 1 94 ? -11.602 5.832 25.648 1.00 54.00 94 PHE A N 1
ATOM 731 C CA . PHE A 1 94 ? -12.640 4.850 25.947 1.00 54.00 94 PHE A CA 1
ATOM 732 C C . PHE A 1 94 ? -12.339 4.139 27.267 1.00 54.00 94 PHE A C 1
ATOM 734 O O . PHE A 1 94 ? -12.088 2.936 27.310 1.00 54.00 94 PHE A O 1
ATOM 741 N N . ARG A 1 95 ? -12.408 4.898 28.369 1.00 50.44 95 ARG A N 1
ATOM 742 C CA . ARG A 1 95 ? -12.150 4.457 29.758 1.00 50.44 95 ARG A CA 1
ATOM 743 C C . ARG A 1 95 ? -12.992 3.243 30.223 1.00 50.44 95 ARG A C 1
ATOM 745 O O . ARG A 1 95 ? -12.750 2.733 31.311 1.00 50.44 95 ARG A O 1
ATOM 752 N N . LYS A 1 96 ? -13.965 2.787 29.420 1.00 48.38 96 LYS A N 1
ATOM 753 C CA . LYS A 1 96 ? -14.906 1.686 29.700 1.00 48.38 96 LYS A CA 1
ATOM 754 C C . LYS A 1 96 ? -14.721 0.412 28.855 1.00 48.38 96 LYS A C 1
ATOM 756 O O . LYS A 1 96 ? -15.441 -0.544 29.109 1.00 48.38 96 LYS A O 1
ATOM 761 N N . MET A 1 97 ? -13.816 0.357 27.873 1.00 46.38 97 MET A N 1
ATOM 762 C CA . MET A 1 97 ? -13.711 -0.844 27.025 1.00 46.38 97 MET A CA 1
ATOM 763 C C . MET A 1 97 ? -12.920 -1.981 27.691 1.00 46.38 97 MET A C 1
ATOM 765 O O . MET A 1 97 ? -11.762 -1.810 28.081 1.00 46.38 97 MET A O 1
ATOM 769 N N . THR A 1 98 ? -13.556 -3.151 27.778 1.00 50.38 98 THR A N 1
ATOM 770 C CA . THR A 1 98 ? -13.002 -4.439 28.221 1.00 50.38 98 THR A CA 1
ATOM 771 C C . THR A 1 98 ? -11.790 -4.837 27.368 1.00 50.38 98 THR A C 1
ATOM 773 O O . THR A 1 98 ? -11.688 -4.455 26.199 1.00 50.38 98 THR A O 1
ATOM 776 N N . MET A 1 99 ? -10.851 -5.603 27.939 1.00 54.66 99 MET A N 1
ATOM 777 C CA . MET A 1 99 ? -9.585 -5.981 27.285 1.00 54.66 99 MET A CA 1
ATOM 778 C C . MET A 1 99 ? -9.763 -6.600 25.885 1.00 54.66 99 MET A C 1
ATOM 780 O O . MET A 1 99 ? -8.907 -6.368 25.030 1.00 54.66 99 MET A O 1
ATOM 784 N N . ASP A 1 100 ? -10.895 -7.261 25.626 1.00 58.25 100 ASP A N 1
ATOM 785 C CA . ASP A 1 100 ? -11.218 -7.913 24.351 1.00 58.25 100 ASP A CA 1
ATOM 786 C C . ASP A 1 100 ? -11.386 -6.937 23.176 1.00 58.25 100 ASP A C 1
ATOM 788 O O . ASP A 1 100 ? -10.911 -7.212 22.069 1.00 58.25 100 ASP A O 1
ATOM 792 N N . HIS A 1 101 ? -11.958 -5.751 23.408 1.00 59.34 101 HIS A N 1
ATOM 793 C CA . HIS A 1 101 ? -12.183 -4.769 22.341 1.00 59.34 101 HIS A CA 1
ATOM 794 C C . HIS A 1 101 ? -10.878 -4.115 21.868 1.00 59.34 101 HIS A C 1
ATOM 796 O O . HIS A 1 101 ? -10.710 -3.807 20.690 1.00 59.34 101 HIS A O 1
ATOM 802 N N . VAL A 1 102 ? -9.894 -3.944 22.759 1.00 60.62 102 VAL A N 1
ATOM 803 C CA . VAL A 1 102 ? -8.580 -3.391 22.382 1.00 60.62 102 VAL A CA 1
ATOM 804 C C . VAL A 1 102 ? -7.840 -4.347 21.441 1.00 60.62 102 VAL A C 1
ATOM 806 O O . VAL A 1 102 ? -7.141 -3.903 20.525 1.00 60.62 102 VAL A O 1
ATOM 809 N N . THR A 1 103 ? -7.991 -5.654 21.648 1.00 67.56 103 THR A N 1
ATOM 810 C CA . THR A 1 103 ? -7.475 -6.698 20.753 1.00 67.56 103 THR A CA 1
ATOM 811 C C . THR A 1 103 ? -8.201 -6.726 19.413 1.00 67.56 103 THR A C 1
ATOM 813 O O . THR A 1 103 ? -7.523 -6.805 18.389 1.00 67.56 103 THR A O 1
ATOM 816 N N . LEU A 1 104 ? -9.531 -6.575 19.397 1.00 68.00 104 LEU A N 1
ATOM 817 C CA . LEU A 1 104 ? -10.315 -6.465 18.159 1.00 68.00 104 LEU A CA 1
ATOM 818 C C . LEU A 1 104 ? -9.908 -5.241 17.330 1.00 68.00 104 LEU A C 1
ATOM 820 O O . LEU A 1 104 ? -9.600 -5.374 16.148 1.00 68.00 104 LEU A O 1
ATOM 824 N N . VAL A 1 105 ? -9.785 -4.066 17.953 1.00 67.94 105 VAL A N 1
ATOM 825 C CA . VAL A 1 105 ? -9.351 -2.839 17.263 1.00 67.94 105 VAL A CA 1
ATOM 826 C C . VAL A 1 105 ? -7.922 -2.966 16.737 1.00 67.94 105 VAL A C 1
ATOM 828 O O . VAL A 1 105 ? -7.636 -2.556 15.613 1.00 67.94 105 VAL A O 1
ATOM 831 N N . LYS A 1 106 ? -7.004 -3.560 17.514 1.00 67.75 106 LYS A N 1
ATOM 832 C CA . LYS A 1 106 ? -5.652 -3.845 17.014 1.00 67.75 106 LYS A CA 1
ATOM 833 C C . LYS A 1 106 ? -5.705 -4.743 15.785 1.00 67.75 106 LYS A C 1
ATOM 835 O O . LYS A 1 106 ? -5.041 -4.418 14.807 1.00 67.75 106 LYS A O 1
ATOM 840 N N . ARG A 1 107 ? -6.477 -5.832 15.831 1.00 72.38 107 ARG A N 1
ATOM 841 C CA . ARG A 1 107 ? -6.638 -6.761 14.707 1.00 72.38 107 ARG A CA 1
ATOM 842 C C . ARG A 1 107 ? -7.177 -6.047 13.466 1.00 72.38 107 ARG A C 1
ATOM 844 O O . ARG A 1 107 ? -6.528 -6.113 12.432 1.00 72.38 107 ARG A O 1
ATOM 851 N N . ALA A 1 108 ? -8.238 -5.254 13.602 1.00 70.06 108 ALA A N 1
ATOM 852 C CA . ALA A 1 108 ? -8.784 -4.468 12.496 1.00 70.06 108 ALA A CA 1
ATOM 853 C C . ALA A 1 108 ? -7.745 -3.506 11.883 1.00 70.06 108 ALA A C 1
ATOM 855 O O . ALA A 1 108 ? -7.653 -3.376 10.665 1.00 70.06 108 ALA A O 1
ATOM 856 N N . ILE A 1 109 ? -6.907 -2.861 12.706 1.00 71.50 109 ILE A N 1
ATOM 857 C CA . ILE A 1 109 ? -5.811 -2.012 12.211 1.00 71.50 109 ILE A CA 1
ATOM 858 C C . ILE A 1 109 ? -4.762 -2.837 11.449 1.00 71.50 109 ILE A C 1
ATOM 860 O O . ILE A 1 109 ? -4.273 -2.375 10.420 1.00 71.50 109 ILE A O 1
ATOM 864 N N . TYR A 1 110 ? -4.406 -4.035 11.926 1.00 72.94 110 TYR A N 1
ATOM 865 C CA . TYR A 1 110 ? -3.498 -4.934 11.203 1.00 72.94 110 TYR A CA 1
ATOM 866 C C . TYR A 1 110 ? -4.073 -5.352 9.847 1.00 72.94 110 TYR A C 1
ATOM 868 O O . TYR A 1 110 ? -3.348 -5.287 8.856 1.00 72.94 110 TYR A O 1
ATOM 876 N N . ASP A 1 111 ? -5.358 -5.700 9.789 1.00 72.06 111 ASP A N 1
ATOM 877 C CA . ASP A 1 111 ? -6.024 -6.113 8.550 1.00 72.06 111 ASP A CA 1
ATOM 878 C C . ASP A 1 111 ? -6.084 -4.957 7.538 1.00 72.06 111 ASP A C 1
ATOM 880 O O . ASP A 1 111 ? -5.755 -5.133 6.363 1.00 72.06 111 ASP A O 1
ATOM 884 N N . ILE A 1 112 ? -6.382 -3.736 7.998 1.00 73.88 112 ILE A N 1
ATOM 885 C CA . ILE A 1 112 ? -6.348 -2.527 7.159 1.00 73.88 112 ILE A CA 1
ATOM 886 C C . ILE A 1 112 ? -4.924 -2.231 6.671 1.00 73.88 112 ILE A C 1
ATOM 888 O O . ILE A 1 112 ? -4.725 -1.916 5.497 1.00 73.88 112 ILE A O 1
ATOM 892 N N . LEU A 1 113 ? -3.914 -2.328 7.542 1.00 75.88 113 LEU A N 1
ATOM 893 C CA . LEU A 1 113 ? -2.519 -2.101 7.152 1.00 75.88 113 LEU A CA 1
ATOM 894 C C . LEU A 1 113 ? -2.043 -3.124 6.129 1.00 75.88 113 LEU A C 1
ATOM 896 O O . LEU A 1 113 ? -1.352 -2.756 5.178 1.00 75.88 113 LEU A O 1
ATOM 900 N N . PHE A 1 114 ? -2.425 -4.386 6.311 1.00 74.69 114 PHE A N 1
ATOM 901 C CA . PHE A 1 114 ? -2.130 -5.450 5.368 1.00 74.69 114 PHE A CA 1
ATOM 902 C C . PHE A 1 114 ? -2.797 -5.183 4.016 1.00 74.69 114 PHE A C 1
ATOM 904 O O . PHE A 1 114 ? -2.120 -5.245 2.993 1.00 74.69 114 PHE A O 1
ATOM 911 N N . LEU A 1 115 ? -4.074 -4.787 4.006 1.00 75.69 115 LEU A N 1
ATOM 912 C CA . LEU A 1 115 ? -4.800 -4.417 2.788 1.00 75.69 115 LEU A CA 1
ATOM 913 C C . LEU A 1 115 ? -4.131 -3.251 2.048 1.00 75.69 115 LEU A C 1
ATOM 915 O O . LEU A 1 115 ? -3.900 -3.334 0.843 1.00 75.69 115 LEU A O 1
ATOM 919 N N . ILE A 1 116 ? -3.769 -2.179 2.757 1.00 76.94 116 ILE A N 1
ATOM 920 C CA . ILE A 1 116 ? -3.093 -1.023 2.152 1.00 76.94 116 ILE A CA 1
ATOM 921 C C . ILE A 1 116 ? -1.737 -1.444 1.575 1.00 76.94 116 ILE A C 1
ATOM 923 O O . ILE A 1 116 ? -1.420 -1.118 0.432 1.00 76.94 116 ILE A O 1
ATOM 927 N N . ALA A 1 117 ? -0.937 -2.189 2.339 1.00 77.31 117 ALA A N 1
ATOM 928 C CA . ALA A 1 117 ? 0.366 -2.664 1.888 1.00 77.31 117 ALA A CA 1
ATOM 929 C C . ALA A 1 117 ? 0.263 -3.570 0.661 1.00 77.31 117 ALA A C 1
ATOM 931 O O . ALA A 1 117 ? 1.053 -3.429 -0.273 1.00 77.31 117 ALA A O 1
ATOM 932 N N . LEU A 1 118 ? -0.728 -4.458 0.647 1.00 79.44 118 LEU A N 1
ATOM 933 C CA . LEU A 1 118 ? -1.034 -5.336 -0.469 1.00 79.44 118 LEU A CA 1
ATOM 934 C C . LEU A 1 118 ? -1.360 -4.519 -1.727 1.00 79.44 118 LEU A C 1
ATOM 936 O O . LEU A 1 118 ? -0.697 -4.699 -2.747 1.00 79.44 118 LEU A O 1
ATOM 940 N N . ILE A 1 119 ? -2.309 -3.578 -1.645 1.00 79.69 119 ILE A N 1
ATOM 941 C CA . ILE A 1 119 ? -2.711 -2.719 -2.772 1.00 79.69 119 ILE A CA 1
ATOM 942 C C . ILE A 1 119 ? -1.517 -1.934 -3.319 1.00 79.69 119 ILE A C 1
ATOM 944 O O . ILE A 1 119 ? -1.295 -1.910 -4.531 1.00 79.69 119 ILE A O 1
ATOM 948 N N . ILE A 1 120 ? -0.723 -1.311 -2.445 1.00 80.12 120 ILE A N 1
ATOM 949 C CA . ILE A 1 120 ? 0.451 -0.537 -2.863 1.00 80.12 120 ILE A CA 1
ATOM 950 C C . ILE A 1 120 ? 1.477 -1.450 -3.545 1.00 80.12 120 ILE A C 1
ATOM 952 O O . ILE A 1 120 ? 2.004 -1.093 -4.596 1.00 80.12 120 ILE A O 1
ATOM 956 N N . THR A 1 121 ? 1.738 -2.632 -2.982 1.00 78.75 121 THR A N 1
ATOM 957 C CA . THR A 1 121 ? 2.700 -3.597 -3.535 1.00 78.75 121 THR A CA 1
ATOM 958 C C . THR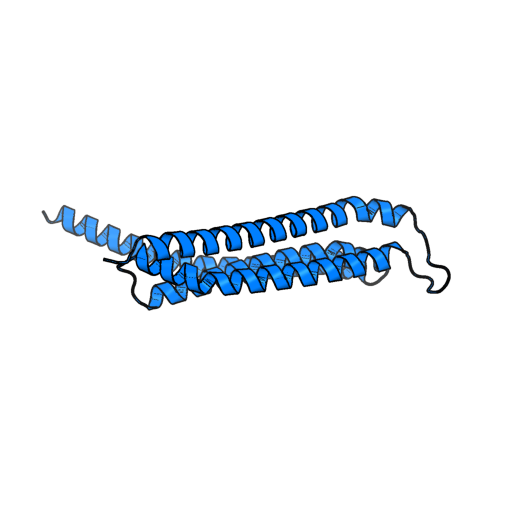 A 1 121 ? 2.271 -4.061 -4.922 1.00 78.75 121 THR A C 1
ATOM 960 O O . THR A 1 121 ? 3.063 -4.012 -5.860 1.00 78.75 121 THR A O 1
ATOM 963 N N . LEU A 1 122 ? 1.004 -4.449 -5.075 1.00 80.94 122 LEU A N 1
ATOM 964 C CA . LEU A 1 122 ? 0.411 -4.828 -6.356 1.00 80.94 122 LEU A CA 1
ATOM 965 C C . LEU A 1 122 ? 0.523 -3.706 -7.384 1.00 80.94 122 LEU A C 1
ATOM 967 O O . LEU A 1 122 ? 0.991 -3.929 -8.497 1.00 80.94 122 LEU A O 1
ATOM 971 N N . THR A 1 123 ? 0.152 -2.489 -6.992 1.00 78.31 123 THR A N 1
ATOM 972 C CA . THR A 1 123 ? 0.180 -1.324 -7.883 1.00 78.31 123 THR A CA 1
ATOM 973 C C . THR A 1 123 ? 1.608 -0.983 -8.309 1.00 78.31 123 THR A C 1
ATOM 975 O O . THR A 1 123 ? 1.840 -0.638 -9.463 1.00 78.31 123 THR A O 1
ATOM 978 N N . ALA A 1 124 ? 2.582 -1.122 -7.410 1.00 79.50 124 ALA A N 1
ATOM 979 C CA . ALA A 1 124 ? 3.992 -0.906 -7.711 1.00 79.50 124 ALA A CA 1
ATOM 980 C C . ALA A 1 124 ? 4.611 -2.022 -8.569 1.00 79.50 124 ALA A C 1
ATOM 982 O O . ALA A 1 124 ? 5.537 -1.764 -9.336 1.00 79.50 124 ALA A O 1
ATOM 983 N N . LEU A 1 125 ? 4.096 -3.251 -8.463 1.00 78.69 125 LEU A N 1
ATOM 984 C CA . LEU A 1 125 ? 4.506 -4.381 -9.295 1.00 78.69 125 LEU A CA 1
ATOM 985 C C . LEU A 1 125 ? 4.038 -4.228 -10.744 1.00 78.69 125 LEU A C 1
ATOM 987 O O . LEU A 1 125 ? 4.783 -4.590 -11.648 1.00 78.69 125 LEU A O 1
ATOM 991 N N . LEU A 1 126 ? 2.851 -3.667 -10.992 1.00 76.44 126 LEU A N 1
ATOM 992 C CA . LEU A 1 126 ? 2.295 -3.527 -12.346 1.00 76.44 126 LEU A CA 1
ATOM 993 C C . LEU A 1 126 ? 3.251 -2.884 -13.373 1.00 76.44 126 LEU A C 1
ATOM 995 O O . LEU A 1 126 ? 3.520 -3.530 -14.391 1.00 76.44 126 LEU A O 1
ATOM 999 N N . PRO A 1 127 ? 3.809 -1.673 -13.152 1.00 72.00 127 PRO A N 1
ATOM 1000 C CA . PRO A 1 127 ? 4.698 -1.049 -14.133 1.00 72.00 127 PRO A CA 1
ATOM 1001 C C . PRO A 1 127 ? 5.956 -1.889 -14.371 1.00 72.00 127 PRO A C 1
ATOM 1003 O O . PRO A 1 127 ? 6.445 -1.978 -15.493 1.00 72.00 127 PRO A O 1
ATOM 1006 N N . VAL A 1 128 ? 6.443 -2.573 -13.340 1.00 72.81 128 VAL A N 1
ATOM 1007 C CA . VAL A 1 128 ? 7.666 -3.379 -13.388 1.00 72.81 128 VAL A CA 1
ATOM 1008 C C . VAL A 1 128 ? 7.447 -4.642 -14.188 1.00 72.81 128 VAL A C 1
ATOM 1010 O O . VAL A 1 128 ? 8.237 -4.971 -15.067 1.00 72.81 128 VAL A O 1
ATOM 1013 N N . VAL A 1 129 ? 6.337 -5.321 -13.936 1.00 73.88 129 VAL A N 1
ATOM 1014 C CA . VAL A 1 129 ? 6.014 -6.543 -14.650 1.00 73.88 129 VAL A CA 1
ATOM 1015 C C . VAL A 1 129 ? 5.691 -6.246 -16.117 1.00 73.88 129 VAL A C 1
ATOM 1017 O O . VAL A 1 129 ? 6.134 -6.984 -16.993 1.00 73.88 129 VAL A O 1
ATOM 1020 N N . SER A 1 130 ? 5.043 -5.115 -16.414 1.00 69.38 130 SER A N 1
ATOM 1021 C CA . SER A 1 130 ? 4.810 -4.670 -17.797 1.00 69.38 130 SER A CA 1
ATOM 1022 C C . SER A 1 130 ? 6.099 -4.401 -18.591 1.00 69.38 130 SER A C 1
ATOM 1024 O O . SER A 1 130 ? 6.079 -4.413 -19.818 1.00 69.38 130 SER A O 1
ATOM 1026 N N . ALA A 1 131 ? 7.235 -4.199 -17.912 1.00 70.62 131 ALA A N 1
ATOM 1027 C CA . ALA A 1 131 ? 8.539 -4.019 -18.547 1.00 70.62 131 ALA A CA 1
ATOM 1028 C C . ALA A 1 131 ? 9.145 -5.327 -19.088 1.00 70.62 131 ALA A C 1
ATOM 1030 O O . ALA A 1 131 ? 10.172 -5.280 -19.771 1.00 70.62 131 ALA A O 1
ATOM 1031 N N . PHE A 1 132 ? 8.555 -6.486 -18.764 1.00 73.12 132 PHE A N 1
ATOM 1032 C CA . PHE A 1 132 ? 9.023 -7.795 -19.214 1.00 73.12 132 PHE A CA 1
ATOM 1033 C C . PHE A 1 132 ? 8.213 -8.287 -20.428 1.00 73.12 132 PHE A C 1
ATOM 1035 O O . PHE A 1 132 ? 7.015 -8.534 -20.299 1.00 73.12 132 PHE A O 1
ATOM 1042 N N . PRO A 1 133 ? 8.849 -8.519 -21.591 1.00 64.62 133 PRO A N 1
ATOM 1043 C CA . PRO A 1 133 ? 8.148 -8.720 -22.865 1.00 64.62 133 PRO A CA 1
ATOM 1044 C C . PRO A 1 133 ? 7.322 -10.015 -22.988 1.00 64.62 133 PRO A C 1
ATOM 1046 O O . PRO A 1 133 ? 6.383 -10.049 -23.773 1.00 64.62 133 PRO A O 1
ATOM 1049 N N . VAL A 1 134 ? 7.629 -11.074 -22.227 1.00 68.19 134 VAL A N 1
ATOM 1050 C CA . VAL A 1 134 ? 6.907 -12.369 -22.310 1.00 68.19 134 VAL A CA 1
ATOM 1051 C C . VAL A 1 134 ? 6.044 -12.624 -21.076 1.00 68.19 134 VAL A C 1
ATOM 1053 O O . VAL A 1 134 ? 4.904 -13.068 -21.168 1.00 68.19 134 VAL A O 1
ATOM 1056 N N . ILE A 1 135 ? 6.590 -12.324 -19.901 1.00 68.06 135 ILE A N 1
ATOM 1057 C CA . ILE A 1 135 ? 5.946 -12.593 -18.614 1.00 68.06 135 ILE A CA 1
ATOM 1058 C C . ILE A 1 135 ? 4.961 -11.466 -18.261 1.00 68.06 135 ILE A C 1
ATOM 1060 O O . ILE A 1 135 ? 3.953 -11.703 -17.597 1.00 68.06 135 ILE A O 1
ATOM 1064 N N . GLY A 1 136 ? 5.200 -10.250 -18.761 1.00 67.69 136 GLY A N 1
ATOM 1065 C CA . GLY A 1 136 ? 4.437 -9.059 -18.406 1.00 67.69 136 GLY A CA 1
ATOM 1066 C C . GLY A 1 136 ? 2.947 -9.153 -18.697 1.00 67.69 136 GLY A C 1
ATOM 1067 O O . GLY A 1 136 ? 2.149 -8.701 -17.884 1.00 67.69 136 GLY A O 1
ATOM 1068 N N . ILE A 1 137 ? 2.564 -9.798 -19.801 1.00 69.19 137 ILE A N 1
ATOM 1069 C CA . ILE A 1 137 ? 1.162 -9.900 -20.231 1.00 69.19 137 ILE A CA 1
ATOM 1070 C C . ILE A 1 137 ? 0.345 -10.740 -19.241 1.00 69.19 137 ILE A C 1
ATOM 1072 O O . ILE A 1 137 ? -0.682 -10.279 -18.751 1.00 69.19 137 ILE A O 1
ATOM 1076 N N . TYR A 1 138 ? 0.827 -11.936 -18.885 1.00 75.19 138 TYR A N 1
ATOM 1077 C CA . TYR A 1 138 ? 0.120 -12.843 -17.970 1.00 75.19 138 TYR A CA 1
ATOM 1078 C C . TYR A 1 138 ? -0.101 -12.220 -16.595 1.00 75.19 138 TYR A C 1
ATOM 1080 O O . TYR A 1 138 ? -1.169 -12.337 -15.995 1.00 75.19 138 TYR A O 1
ATOM 1088 N N . PHE A 1 139 ? 0.917 -11.525 -16.106 1.00 71.44 139 PHE A N 1
ATOM 1089 C CA . PHE A 1 139 ? 0.883 -10.873 -14.813 1.00 71.44 139 PHE A CA 1
ATOM 1090 C C . PHE A 1 139 ? 0.075 -9.569 -14.835 1.00 71.44 139 PHE A C 1
ATOM 1092 O O . PHE A 1 139 ? -0.622 -9.297 -13.861 1.00 71.44 139 PHE A O 1
ATOM 1099 N N . ALA A 1 140 ? 0.082 -8.806 -15.934 1.00 69.94 140 ALA A N 1
ATOM 1100 C CA . ALA A 1 140 ? -0.754 -7.614 -16.090 1.00 69.94 140 ALA A CA 1
ATOM 1101 C C . ALA A 1 140 ? -2.253 -7.939 -15.996 1.00 69.94 140 ALA A C 1
ATOM 1103 O O . ALA A 1 140 ? -3.015 -7.135 -15.467 1.00 69.94 140 ALA A O 1
ATOM 1104 N N . THR A 1 141 ? -2.673 -9.126 -16.441 1.00 75.31 141 THR A N 1
ATOM 1105 C CA . THR A 1 141 ? -4.049 -9.618 -16.263 1.00 75.31 141 THR A CA 1
ATOM 1106 C C . THR A 1 141 ? -4.268 -10.363 -14.946 1.00 75.31 141 THR A C 1
ATOM 1108 O O . THR A 1 141 ? -5.325 -10.232 -14.334 1.00 75.31 141 THR A O 1
ATOM 1111 N N . GLY A 1 142 ? -3.286 -11.142 -14.484 1.00 77.19 142 GLY A N 1
ATOM 1112 C CA . GLY A 1 142 ? -3.431 -12.008 -13.311 1.00 77.19 142 GLY A CA 1
ATOM 1113 C C . GLY A 1 142 ? -3.359 -11.269 -11.974 1.00 77.19 142 GLY A C 1
ATOM 1114 O O . GLY A 1 142 ? -4.177 -11.522 -11.091 1.00 77.19 142 GLY A O 1
ATOM 1115 N N . LEU A 1 143 ? -2.417 -10.329 -11.817 1.00 76.56 143 LEU A N 1
ATOM 1116 C CA . LEU A 1 143 ? -2.231 -9.577 -10.566 1.00 76.56 143 LEU A CA 1
ATOM 1117 C C . LEU A 1 143 ? -3.492 -8.791 -10.160 1.00 76.56 143 LEU A C 1
ATOM 1119 O O . LEU A 1 143 ? -3.875 -8.901 -8.995 1.00 76.56 143 LEU A O 1
ATOM 1123 N N . PRO A 1 144 ? -4.185 -8.055 -11.057 1.00 77.88 144 PRO A N 1
ATOM 1124 C CA . PRO A 1 144 ? -5.419 -7.354 -10.695 1.00 77.88 144 PRO A CA 1
ATOM 1125 C C . PRO A 1 144 ? -6.548 -8.287 -10.246 1.00 77.88 144 PRO A C 1
ATOM 1127 O O . PRO A 1 144 ? -7.281 -7.952 -9.319 1.00 77.88 144 PRO A O 1
ATOM 1130 N N . LEU A 1 145 ? -6.681 -9.469 -10.857 1.00 82.12 145 LEU A N 1
ATOM 1131 C CA . LEU A 1 145 ? -7.701 -10.448 -10.469 1.00 82.12 145 LEU A CA 1
ATOM 1132 C C . LEU A 1 145 ? -7.421 -11.029 -9.079 1.00 82.12 145 LEU A C 1
ATOM 1134 O O . LEU A 1 145 ? -8.331 -11.125 -8.256 1.00 82.12 145 LEU A O 1
ATOM 1138 N N . ILE A 1 146 ? -6.157 -11.354 -8.790 1.00 79.75 146 ILE A N 1
ATOM 1139 C CA . ILE A 1 146 ? -5.732 -11.802 -7.457 1.00 79.75 146 ILE A CA 1
ATOM 1140 C C . ILE A 1 146 ? -5.965 -10.689 -6.431 1.00 79.75 146 ILE A C 1
ATOM 1142 O O . ILE A 1 146 ? -6.514 -10.949 -5.363 1.00 79.75 146 ILE A O 1
ATOM 1146 N N . ALA A 1 147 ? -5.606 -9.445 -6.761 1.00 76.44 147 ALA A N 1
ATOM 1147 C CA . ALA A 1 147 ? -5.860 -8.288 -5.908 1.00 76.44 147 ALA A CA 1
ATOM 1148 C C . ALA A 1 147 ? -7.341 -8.179 -5.542 1.00 76.44 147 ALA A C 1
ATOM 1150 O O . ALA A 1 147 ? -7.684 -8.052 -4.371 1.00 76.44 147 ALA A O 1
ATOM 1151 N N . LEU A 1 148 ? -8.210 -8.270 -6.547 1.00 81.25 148 LEU A N 1
ATOM 1152 C CA . LEU A 1 148 ? -9.651 -8.163 -6.383 1.00 81.25 148 LEU A CA 1
ATOM 1153 C C . LEU A 1 148 ? -10.205 -9.295 -5.509 1.00 81.25 148 LEU A C 1
ATOM 1155 O O . LEU A 1 148 ? -10.989 -9.028 -4.602 1.00 81.25 148 LEU A O 1
ATOM 1159 N N . ALA A 1 149 ? -9.742 -10.532 -5.705 1.00 83.00 149 ALA A N 1
ATOM 1160 C CA . ALA A 1 149 ? -10.120 -11.663 -4.858 1.00 83.00 149 ALA A CA 1
ATOM 1161 C C . ALA A 1 149 ? -9.726 -11.448 -3.386 1.00 83.00 149 ALA A C 1
ATOM 1163 O O . ALA A 1 149 ? -10.529 -11.692 -2.485 1.00 83.00 149 ALA A O 1
ATOM 1164 N N . VAL A 1 150 ? -8.514 -10.943 -3.128 1.00 78.12 150 VAL A N 1
ATOM 1165 C CA . VAL A 1 150 ? -8.058 -10.669 -1.757 1.00 78.12 150 VAL A CA 1
ATOM 1166 C C . VAL A 1 150 ? -8.821 -9.500 -1.134 1.00 78.12 150 VAL A C 1
ATOM 1168 O O . VAL A 1 150 ? -9.196 -9.575 0.033 1.00 78.12 150 VAL A O 1
ATOM 1171 N N . VAL A 1 151 ? -9.106 -8.444 -1.901 1.00 78.12 151 VAL A N 1
ATOM 1172 C CA . VAL A 1 151 ? -9.946 -7.330 -1.439 1.00 78.12 151 VAL A CA 1
ATOM 1173 C C . VAL A 1 151 ? -11.314 -7.853 -1.002 1.00 78.12 151 VAL A C 1
ATOM 1175 O O . VAL A 1 151 ? -11.733 -7.560 0.113 1.00 78.12 151 VAL A O 1
ATOM 1178 N N . ILE A 1 152 ? -11.972 -8.685 -1.815 1.00 83.00 152 ILE A N 1
ATOM 1179 C CA . ILE A 1 152 ? -13.268 -9.287 -1.461 1.00 83.00 152 ILE A CA 1
ATOM 1180 C C . ILE A 1 152 ? -13.176 -10.084 -0.151 1.00 83.00 152 ILE A C 1
ATOM 1182 O O . ILE A 1 152 ? -14.022 -9.903 0.722 1.00 83.00 152 ILE A O 1
ATOM 1186 N N . LEU A 1 153 ? -12.145 -10.921 0.019 1.00 79.25 153 LEU A N 1
ATOM 1187 C CA . LEU A 1 153 ? -11.947 -11.698 1.252 1.00 79.25 153 LEU A CA 1
ATOM 1188 C C . LEU A 1 153 ? -11.798 -10.808 2.492 1.00 79.25 153 LEU A C 1
ATOM 1190 O O . LEU A 1 153 ? -12.350 -11.120 3.545 1.00 79.25 153 LEU A O 1
ATOM 1194 N N . ILE A 1 154 ? -11.081 -9.692 2.376 1.00 72.00 154 ILE A N 1
ATOM 1195 C CA . ILE A 1 154 ? -10.883 -8.771 3.501 1.00 72.00 154 ILE A CA 1
ATOM 1196 C C . ILE A 1 154 ? -12.171 -8.006 3.817 1.00 72.00 154 ILE A C 1
ATOM 1198 O O . ILE A 1 154 ? -12.526 -7.860 4.985 1.00 72.00 154 ILE A O 1
ATOM 1202 N N . PHE A 1 155 ? -12.907 -7.555 2.797 1.00 76.44 155 PHE A N 1
ATOM 1203 C CA . PHE A 1 155 ? -14.222 -6.940 2.997 1.00 76.44 155 PHE A CA 1
ATOM 1204 C C . PHE A 1 155 ? -15.210 -7.906 3.657 1.00 76.44 155 PHE A C 1
ATOM 1206 O O . PHE A 1 155 ? -16.015 -7.477 4.479 1.00 76.44 155 PHE A O 1
ATOM 1213 N N . TRP A 1 156 ? -15.125 -9.199 3.344 1.00 79.75 156 TRP A N 1
ATOM 1214 C CA . TRP A 1 156 ? -15.926 -10.228 3.999 1.00 79.75 156 TRP A CA 1
ATOM 1215 C C . TRP A 1 156 ? -15.605 -10.354 5.497 1.00 79.75 156 TRP A C 1
ATOM 1217 O O . TRP A 1 156 ? -16.526 -10.376 6.314 1.00 79.75 156 TRP A O 1
ATOM 1227 N N . ASP A 1 157 ? -14.322 -10.376 5.878 1.00 74.00 157 ASP A N 1
ATOM 1228 C CA . ASP A 1 157 ? -13.927 -10.457 7.296 1.00 74.00 157 ASP A CA 1
ATOM 1229 C C . ASP A 1 157 ? -14.306 -9.176 8.065 1.00 74.00 157 ASP A C 1
ATOM 1231 O O . ASP A 1 157 ? -14.905 -9.240 9.140 1.00 74.00 157 ASP A O 1
ATOM 1235 N N . LEU A 1 158 ? -14.071 -7.999 7.470 1.00 73.44 158 LEU A N 1
ATOM 1236 C CA . LEU A 1 158 ? -14.496 -6.708 8.030 1.00 73.44 158 LEU A CA 1
ATOM 1237 C C . LEU A 1 158 ? -16.017 -6.617 8.188 1.00 73.44 158 LEU A C 1
ATOM 1239 O O . LEU A 1 158 ? -16.502 -6.133 9.211 1.00 73.44 158 LEU A O 1
ATOM 1243 N N . GLY A 1 159 ? -16.771 -7.092 7.195 1.00 74.31 159 GLY A N 1
ATOM 1244 C CA . GLY A 1 159 ? -18.231 -7.117 7.222 1.00 74.31 159 GLY A CA 1
ATOM 1245 C C . GLY A 1 159 ? -18.773 -7.966 8.368 1.00 74.31 159 GLY A C 1
ATOM 1246 O O . GLY A 1 159 ? -19.726 -7.561 9.029 1.00 74.31 159 GLY A O 1
ATOM 1247 N N . LYS A 1 160 ? -18.124 -9.096 8.669 1.00 75.94 160 LYS A N 1
ATOM 1248 C CA . LYS A 1 160 ? -18.501 -9.958 9.795 1.00 75.94 160 LYS A CA 1
ATOM 1249 C C . LYS A 1 160 ? -18.300 -9.269 11.147 1.00 75.94 160 LYS A C 1
ATOM 1251 O O . LYS A 1 160 ? -19.162 -9.376 12.015 1.00 75.94 160 LYS A O 1
ATOM 1256 N N . ILE A 1 161 ? -17.192 -8.545 11.312 1.00 74.62 161 ILE A N 1
ATOM 1257 C CA . ILE A 1 161 ? -16.920 -7.769 12.532 1.00 74.62 161 ILE A CA 1
ATOM 1258 C C . ILE A 1 161 ? -17.952 -6.643 12.675 1.00 74.62 161 ILE A C 1
ATOM 1260 O O . ILE A 1 161 ? -18.579 -6.513 13.723 1.00 74.62 161 ILE A O 1
ATOM 1264 N N . LEU A 1 162 ? -18.188 -5.876 11.607 1.00 71.56 162 LEU A N 1
ATOM 1265 C CA . LEU A 1 162 ? -19.181 -4.797 11.599 1.00 71.56 162 LEU A CA 1
ATOM 1266 C C . LEU A 1 162 ? -20.587 -5.298 11.932 1.00 71.56 162 LEU A C 1
ATOM 1268 O O . LEU A 1 162 ? -21.282 -4.655 12.710 1.00 71.56 162 LEU A O 1
ATOM 1272 N N . TYR A 1 163 ? -20.990 -6.446 11.385 1.00 76.31 163 TYR A N 1
ATOM 1273 C CA . TYR A 1 163 ? -22.291 -7.043 11.674 1.00 76.31 163 TYR A CA 1
ATOM 1274 C C . TYR A 1 163 ? -22.464 -7.317 13.173 1.00 76.31 163 TYR A C 1
ATOM 1276 O O . TYR A 1 163 ? -23.471 -6.914 13.745 1.00 76.31 163 TYR A O 1
ATOM 1284 N N . SER A 1 164 ? -21.454 -7.907 13.824 1.00 75.81 164 SER A N 1
ATOM 1285 C CA . SER A 1 164 ? -21.523 -8.210 15.261 1.00 75.81 164 SER A CA 1
ATOM 1286 C C . SER A 1 164 ? -21.616 -6.967 16.155 1.00 75.81 164 SER A C 1
ATOM 1288 O O . SER A 1 164 ? -22.261 -7.007 17.198 1.00 75.81 164 SER A O 1
ATOM 1290 N N . GLU A 1 165 ? -21.012 -5.851 15.745 1.00 75.88 165 GLU A N 1
ATOM 1291 C CA . GLU A 1 165 ? -21.101 -4.579 16.474 1.00 75.88 165 GLU A CA 1
ATOM 1292 C C . GLU A 1 165 ? -22.468 -3.908 16.262 1.00 75.88 165 GLU A C 1
ATOM 1294 O O . GLU A 1 165 ? -23.054 -3.359 17.194 1.00 75.88 165 GLU A O 1
ATOM 1299 N N . VAL A 1 166 ? -23.004 -3.968 15.036 1.00 78.50 166 VAL A N 1
ATOM 1300 C CA . VAL A 1 166 ? -24.344 -3.445 14.721 1.00 78.50 166 VAL A CA 1
ATOM 1301 C C . VAL A 1 166 ? -25.426 -4.232 15.458 1.00 78.50 166 VAL A C 1
ATOM 1303 O O . VAL A 1 166 ? -26.368 -3.625 15.958 1.00 78.50 166 VAL A O 1
ATOM 1306 N N . GLU A 1 167 ? -25.279 -5.552 15.566 1.00 82.69 167 GLU A N 1
ATOM 1307 C CA . GLU A 1 167 ? -26.195 -6.423 16.309 1.00 82.69 167 GLU A CA 1
ATOM 1308 C C . GLU A 1 167 ? -26.239 -6.055 17.799 1.00 82.69 167 GLU A C 1
ATOM 1310 O O . GLU A 1 167 ? -27.319 -5.812 18.334 1.00 82.69 167 GLU A O 1
ATOM 1315 N N . GLN A 1 168 ? -25.079 -5.867 18.438 1.00 79.25 168 GLN A N 1
ATOM 1316 C CA . GLN A 1 168 ? -25.012 -5.416 19.835 1.00 79.25 168 GLN A CA 1
ATOM 1317 C C . GLN A 1 168 ? -25.636 -4.028 20.035 1.00 79.25 168 GLN A C 1
ATOM 1319 O O . GLN A 1 168 ? -26.328 -3.783 21.022 1.00 79.25 168 GLN A O 1
ATOM 1324 N N . LEU A 1 169 ? -25.415 -3.098 19.100 1.00 76.44 169 LEU A N 1
ATOM 1325 C CA . LEU A 1 169 ? -26.046 -1.778 19.157 1.00 76.44 169 LEU A CA 1
ATOM 1326 C C . LEU A 1 169 ? -27.568 -1.866 19.002 1.00 76.44 169 LEU A C 1
ATOM 1328 O O . LEU A 1 169 ? -28.283 -1.112 19.662 1.00 76.44 169 LEU A O 1
ATOM 1332 N N . ALA A 1 170 ? -28.058 -2.767 18.150 1.00 80.56 170 ALA A N 1
ATOM 1333 C CA . ALA A 1 170 ? -29.482 -2.994 17.958 1.00 80.56 170 ALA A CA 1
ATOM 1334 C C . ALA A 1 170 ? -30.136 -3.579 19.219 1.00 80.56 170 ALA A C 1
ATOM 1336 O O . ALA A 1 170 ? -31.190 -3.086 19.614 1.00 80.56 170 ALA A O 1
ATOM 1337 N N . GLU A 1 171 ? -29.494 -4.542 19.888 1.00 83.31 171 GLU A N 1
ATOM 1338 C CA . GLU A 1 171 ? -29.959 -5.086 21.174 1.00 83.31 171 GLU A CA 1
ATOM 1339 C C . GLU A 1 171 ? -30.034 -4.007 22.260 1.00 83.31 171 GLU A C 1
ATOM 1341 O O . GLU A 1 171 ? -31.078 -3.836 22.882 1.00 83.31 171 GLU A O 1
ATOM 1346 N N . ILE A 1 172 ? -28.980 -3.201 22.429 1.00 83.44 172 ILE A N 1
ATOM 1347 C CA . ILE A 1 172 ? -28.961 -2.121 23.433 1.00 83.44 172 ILE A CA 1
ATOM 1348 C C . ILE A 1 172 ? -30.063 -1.084 23.165 1.00 83.44 172 ILE A C 1
ATOM 1350 O O . ILE A 1 172 ? -30.643 -0.516 24.095 1.00 83.44 172 ILE A O 1
ATOM 1354 N N . LEU A 1 173 ? -30.330 -0.783 21.892 1.00 81.56 173 LEU A N 1
ATOM 1355 C CA . LEU A 1 173 ? -31.398 0.136 21.506 1.00 81.56 173 LEU A CA 1
ATOM 1356 C C . LEU A 1 173 ? -32.780 -0.472 21.748 1.00 81.56 173 LEU A C 1
ATOM 1358 O O . LEU A 1 173 ? -33.655 0.240 22.234 1.00 81.56 173 LEU A O 1
ATOM 1362 N N . ALA A 1 174 ? -32.969 -1.756 21.443 1.00 84.69 174 ALA A N 1
ATOM 1363 C CA . ALA A 1 174 ? -34.218 -2.467 21.691 1.00 84.69 174 ALA A CA 1
ATOM 1364 C C . ALA A 1 174 ? -34.540 -2.518 23.191 1.00 84.69 174 ALA A C 1
ATOM 1366 O O . ALA A 1 174 ? -35.628 -2.118 23.592 1.00 84.69 174 ALA A O 1
ATOM 1367 N N . GLU A 1 175 ? -33.559 -2.877 24.018 1.00 85.62 175 GLU A N 1
ATOM 1368 C CA . GLU A 1 175 ? -33.705 -2.957 25.475 1.00 85.62 175 GLU A CA 1
ATOM 1369 C C . GLU A 1 175 ? -33.998 -1.576 26.093 1.00 85.62 175 GLU A C 1
ATOM 1371 O O . GLU A 1 175 ? -34.847 -1.430 26.974 1.00 85.62 175 GLU A O 1
ATOM 1376 N N . LYS A 1 176 ? -33.378 -0.507 25.567 1.00 81.06 176 LYS A N 1
ATOM 1377 C CA . LYS A 1 176 ? -33.727 0.867 25.961 1.00 81.06 176 LYS A CA 1
ATOM 1378 C C . LYS A 1 176 ? -35.146 1.260 25.568 1.00 81.06 176 LYS A C 1
ATOM 1380 O O . LYS A 1 176 ? -35.802 1.950 26.343 1.00 81.06 176 LYS A O 1
ATOM 1385 N N . LEU A 1 177 ? -35.600 0.881 24.378 1.00 82.19 177 LEU A N 1
ATOM 1386 C CA . LEU A 1 177 ? -36.952 1.193 23.920 1.00 82.19 177 LEU A CA 1
ATOM 1387 C C . LEU A 1 177 ? -38.012 0.439 24.728 1.00 82.19 177 LEU A C 1
ATOM 1389 O O . LEU A 1 177 ? -39.032 1.039 25.051 1.00 82.19 177 LEU A O 1
ATOM 1393 N N . GLU A 1 178 ? -37.756 -0.812 25.116 1.00 82.25 178 GLU A N 1
ATOM 1394 C CA . GLU A 1 178 ? -38.623 -1.550 26.044 1.00 82.25 178 GLU A CA 1
ATOM 1395 C C . GLU A 1 178 ? -38.686 -0.867 27.410 1.00 82.25 178 GLU A C 1
ATOM 1397 O O . GLU A 1 178 ? -39.779 -0.599 27.899 1.00 82.25 178 GLU A O 1
ATOM 1402 N N . SER A 1 179 ? -37.542 -0.467 27.976 1.00 79.94 179 SER A N 1
ATOM 1403 C CA . SER A 1 179 ? -37.519 0.187 29.294 1.00 79.94 179 SER A CA 1
ATOM 1404 C C . SER A 1 179 ? -38.249 1.540 29.347 1.00 79.94 179 SER A C 1
ATOM 1406 O O . SER A 1 179 ? -38.721 1.931 30.406 1.00 79.94 179 SER A O 1
ATOM 1408 N N . ILE A 1 180 ? -38.361 2.252 28.217 1.00 81.62 180 ILE A N 1
ATOM 1409 C CA . ILE A 1 180 ? -39.112 3.519 28.107 1.00 81.62 180 ILE A CA 1
ATOM 1410 C C . ILE A 1 180 ? -40.616 3.271 27.925 1.00 81.62 180 ILE A C 1
ATOM 1412 O O . ILE A 1 180 ? -41.417 4.152 28.208 1.00 81.62 180 ILE A O 1
ATOM 1416 N N . ASN A 1 181 ? -41.004 2.100 27.420 1.00 71.44 181 ASN A N 1
ATOM 1417 C CA . ASN A 1 181 ? -42.399 1.760 27.145 1.00 71.44 181 ASN A CA 1
ATOM 1418 C C . ASN A 1 181 ? -43.088 1.061 28.338 1.00 71.44 181 ASN A C 1
ATOM 1420 O O . ASN A 1 181 ? -44.302 0.872 28.306 1.00 71.44 181 ASN A O 1
ATOM 1424 N N . GLU A 1 182 ? -42.322 0.665 29.362 1.00 63.88 182 GLU A N 1
ATOM 1425 C CA . GLU A 1 182 ? -42.818 0.118 30.636 1.00 63.88 182 GLU A CA 1
ATOM 1426 C C . GLU A 1 182 ? -42.975 1.172 31.765 1.00 63.88 182 GLU A C 1
ATOM 1428 O O . GLU A 1 182 ? -43.526 0.834 32.815 1.00 63.88 182 GLU A O 1
ATOM 1433 N N . GLU A 1 183 ? -42.553 2.432 31.559 1.00 49.50 183 GLU A N 1
ATOM 1434 C CA . GLU A 1 183 ? -42.879 3.606 32.414 1.00 49.50 183 GLU A CA 1
ATOM 1435 C C . GLU A 1 183 ? -44.118 4.368 31.909 1.00 49.50 183 GLU A C 1
ATOM 1437 O O . GLU A 1 183 ? -44.918 4.817 32.767 1.00 49.50 183 GLU A O 1
#

Sequence (183 aa):
MPSQGDDKLSSLKLRLRITRILSKLLILVMLILLGYILMPYFQQLNIMIPIINMPLVTLGSVTILAVVGILLYRILADTLLLLNPISKAIRVIFRKMTMDHVTLVKRAIYDILFLIALIITLTALLPVVSAFPVIGIYFATGLPLIALAVVILIFWDLGKILYSEVEQLAEILAEKLESINEE

pLDDT: mean 74.66, std 9.69, range [46.0, 88.69]